Protein AF-A0A2E6ZHL5-F1 (afdb_monomer)

Structure (mmCIF, N/CA/C/O backbone):
data_AF-A0A2E6ZHL5-F1
#
_entry.id   AF-A0A2E6ZHL5-F1
#
loop_
_atom_site.group_PDB
_atom_site.id
_atom_site.type_symbol
_atom_site.label_atom_id
_atom_site.label_alt_id
_atom_site.label_comp_id
_atom_site.label_asym_id
_atom_site.label_entity_id
_atom_site.label_seq_id
_atom_site.pdbx_PDB_ins_code
_atom_site.Cartn_x
_atom_site.Cartn_y
_atom_site.Cartn_z
_atom_site.occupancy
_atom_site.B_iso_or_equiv
_atom_site.auth_seq_id
_atom_site.auth_comp_id
_atom_site.auth_asym_id
_atom_site.auth_atom_id
_atom_site.pdbx_PDB_model_num
ATOM 1 N N . MET A 1 1 ? 21.957 -12.911 -5.841 1.00 35.25 1 MET A N 1
ATOM 2 C CA . MET A 1 1 ? 20.916 -13.090 -4.804 1.00 35.25 1 MET A CA 1
ATOM 3 C C . MET A 1 1 ? 20.008 -11.886 -4.969 1.00 35.25 1 MET A C 1
ATOM 5 O O . MET A 1 1 ? 20.233 -10.897 -4.299 1.00 35.25 1 MET A O 1
ATOM 9 N N . ASP A 1 2 ? 19.054 -11.916 -5.903 1.00 34.81 2 ASP A N 1
ATOM 10 C CA . ASP A 1 2 ? 18.355 -10.686 -6.338 1.00 34.81 2 ASP A CA 1
ATOM 11 C C . ASP A 1 2 ? 16.837 -10.861 -6.395 1.00 34.81 2 ASP A C 1
ATOM 13 O O . ASP A 1 2 ? 16.132 -10.271 -7.207 1.00 34.81 2 ASP A O 1
ATOM 17 N N . SER A 1 3 ? 16.307 -11.652 -5.463 1.00 39.19 3 SER A N 1
ATOM 18 C CA . SER A 1 3 ? 14.874 -11.680 -5.155 1.00 39.19 3 SER A CA 1
ATOM 19 C C . SER A 1 3 ? 14.522 -10.598 -4.134 1.00 39.19 3 SER A C 1
ATOM 21 O O . SER A 1 3 ? 13.722 -10.851 -3.234 1.00 39.19 3 SER A O 1
ATOM 23 N N . ALA A 1 4 ? 15.139 -9.412 -4.235 1.00 39.41 4 ALA A N 1
ATOM 24 C CA . ALA A 1 4 ? 14.822 -8.239 -3.427 1.00 39.41 4 ALA A CA 1
ATOM 25 C C . ALA A 1 4 ? 13.369 -7.824 -3.701 1.00 39.41 4 ALA A C 1
ATOM 27 O O . ALA A 1 4 ? 13.079 -6.994 -4.549 1.00 39.41 4 ALA A O 1
ATOM 28 N N . LYS A 1 5 ? 12.458 -8.522 -3.020 1.00 49.59 5 LYS A N 1
ATOM 29 C CA . LYS A 1 5 ? 11.064 -8.202 -2.744 1.00 49.59 5 LYS A CA 1
ATOM 30 C C . LYS A 1 5 ? 10.383 -7.409 -3.863 1.00 49.59 5 LYS A C 1
ATOM 32 O O . LYS A 1 5 ? 9.902 -6.307 -3.620 1.00 49.59 5 LYS A O 1
ATOM 37 N N . LYS A 1 6 ? 10.288 -7.991 -5.071 1.00 60.09 6 LYS A N 1
ATOM 38 C CA . LYS A 1 6 ? 9.272 -7.563 -6.044 1.00 60.09 6 LYS A CA 1
ATOM 39 C C . LYS A 1 6 ? 7.959 -7.509 -5.275 1.00 60.09 6 LYS A C 1
ATOM 41 O O . LYS A 1 6 ? 7.519 -8.532 -4.744 1.00 60.09 6 LYS A O 1
ATOM 46 N N . ILE A 1 7 ? 7.400 -6.313 -5.129 1.00 66.06 7 ILE A N 1
ATOM 47 C CA . ILE A 1 7 ? 6.079 -6.151 -4.542 1.00 66.06 7 ILE A CA 1
ATOM 48 C C . ILE A 1 7 ? 5.150 -7.074 -5.326 1.00 66.06 7 ILE A C 1
ATOM 50 O O . ILE A 1 7 ? 5.063 -6.987 -6.549 1.00 66.06 7 ILE A O 1
ATOM 54 N N . ASN A 1 8 ? 4.504 -8.003 -4.622 1.00 83.69 8 ASN A N 1
ATOM 55 C CA . ASN A 1 8 ? 3.422 -8.762 -5.215 1.00 83.69 8 ASN A CA 1
ATOM 56 C C . ASN A 1 8 ? 2.216 -7.814 -5.246 1.00 83.69 8 ASN A C 1
ATOM 58 O O . ASN A 1 8 ? 1.608 -7.528 -4.208 1.00 83.69 8 ASN A O 1
ATOM 62 N N . LEU A 1 9 ? 1.972 -7.237 -6.422 1.00 83.31 9 LEU A N 1
ATOM 63 C CA . LEU A 1 9 ? 0.933 -6.235 -6.625 1.00 83.31 9 LEU A CA 1
ATOM 64 C C . LEU A 1 9 ? -0.452 -6.829 -6.347 1.00 83.31 9 LEU A C 1
ATOM 66 O O . LEU A 1 9 ? -1.230 -6.215 -5.631 1.00 83.31 9 LEU A O 1
ATOM 70 N N . GLU A 1 10 ? -0.705 -8.056 -6.803 1.00 86.00 10 GLU A N 1
ATOM 71 C CA . GLU A 1 10 ? -1.964 -8.788 -6.593 1.00 86.00 10 GLU A CA 1
ATOM 72 C C . GLU A 1 10 ? -2.268 -8.950 -5.099 1.00 86.00 10 GLU A C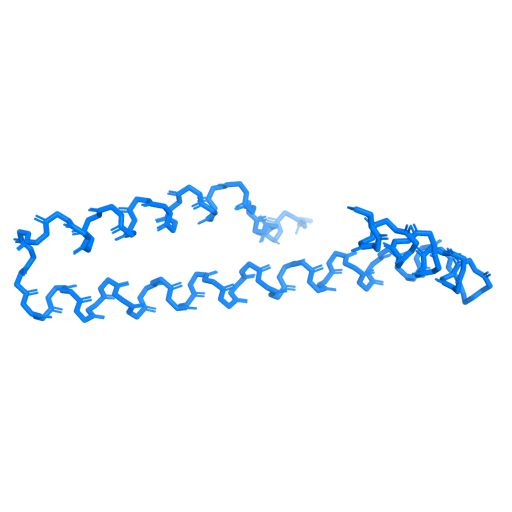 1
ATOM 74 O O . GLU A 1 10 ? -3.361 -8.640 -4.629 1.00 86.00 10 GLU A O 1
ATOM 79 N N . LYS A 1 11 ? -1.263 -9.355 -4.314 1.00 87.62 11 LYS A N 1
ATOM 80 C CA . LYS A 1 11 ? -1.373 -9.451 -2.858 1.00 87.62 11 LYS A CA 1
ATOM 81 C C . LYS A 1 11 ? -1.642 -8.088 -2.227 1.00 87.62 11 LYS A C 1
ATOM 83 O O . LYS A 1 11 ? -2.436 -7.999 -1.301 1.00 87.62 11 LYS A O 1
ATOM 88 N N . SER A 1 12 ? -0.972 -7.042 -2.703 1.00 88.12 12 SER A N 1
ATOM 89 C CA . SER A 1 12 ? -1.150 -5.689 -2.167 1.00 88.12 12 SER A CA 1
ATOM 90 C C . SER A 1 12 ? -2.561 -5.166 -2.453 1.00 88.12 12 SER A C 1
ATOM 92 O O . SER A 1 12 ? -3.200 -4.614 -1.567 1.00 88.12 12 SER A O 1
ATOM 94 N N . ILE A 1 13 ? -3.090 -5.414 -3.649 1.00 87.44 13 ILE A N 1
ATOM 95 C CA . ILE A 1 13 ? -4.475 -5.085 -4.001 1.00 87.44 13 ILE A CA 1
ATOM 96 C C . ILE A 1 13 ? -5.447 -5.853 -3.094 1.00 87.44 13 ILE A C 1
ATOM 98 O O . ILE A 1 13 ? -6.298 -5.232 -2.465 1.00 87.44 13 ILE A O 1
ATOM 102 N N . SER A 1 14 ? -5.252 -7.163 -2.911 1.00 92.06 14 SER A N 1
ATOM 103 C CA . SER A 1 14 ? -6.096 -7.969 -2.014 1.00 92.06 14 SER A CA 1
ATOM 104 C C . SER A 1 14 ? -6.048 -7.503 -0.553 1.00 92.06 14 SER A C 1
ATOM 106 O O . SER A 1 14 ? -7.061 -7.505 0.147 1.00 92.06 14 SER A O 1
ATOM 108 N N . ASP A 1 15 ? -4.875 -7.100 -0.063 1.00 90.69 15 ASP A N 1
ATOM 109 C CA . ASP A 1 15 ? -4.726 -6.570 1.293 1.00 90.69 15 ASP A CA 1
ATOM 110 C C . ASP A 1 15 ? -5.434 -5.205 1.439 1.00 90.69 15 ASP A C 1
ATOM 112 O O . ASP A 1 15 ? -6.004 -4.925 2.495 1.00 90.69 15 ASP A O 1
ATOM 116 N N . LEU A 1 16 ? -5.456 -4.380 0.383 1.00 91.12 16 LEU A N 1
ATOM 117 C CA . LEU A 1 16 ? -6.188 -3.112 0.359 1.00 91.12 16 LEU A CA 1
ATOM 118 C C . LEU A 1 16 ? -7.708 -3.332 0.361 1.00 91.12 16 LEU A C 1
ATOM 120 O O . LEU A 1 16 ? -8.404 -2.686 1.137 1.00 91.12 16 LEU A O 1
ATOM 124 N N . GLU A 1 17 ? -8.216 -4.272 -0.439 1.00 92.25 17 GLU A N 1
ATOM 125 C CA . GLU A 1 17 ? -9.642 -4.638 -0.469 1.00 92.25 17 GLU A CA 1
ATOM 126 C C . GLU A 1 17 ? -10.136 -5.109 0.903 1.00 92.25 17 GLU A C 1
ATOM 128 O O . GLU A 1 17 ? -11.178 -4.668 1.382 1.00 92.25 17 GLU A O 1
ATOM 133 N N . LYS A 1 18 ? -9.362 -5.963 1.584 1.00 92.38 18 LYS A N 1
ATOM 134 C CA . LYS A 1 18 ? -9.689 -6.413 2.947 1.00 92.38 18 LYS A CA 1
ATOM 135 C C . LYS A 1 18 ? -9.770 -5.251 3.923 1.00 92.38 18 LYS A C 1
ATOM 137 O O . LYS A 1 18 ? -10.675 -5.200 4.746 1.00 92.38 18 LYS A O 1
ATOM 142 N N . LEU A 1 19 ? -8.828 -4.323 3.826 1.00 92.25 19 LEU A N 1
ATOM 143 C CA . LEU A 1 19 ? -8.772 -3.157 4.691 1.00 92.25 19 LEU A CA 1
ATOM 144 C C . LEU A 1 19 ? -9.966 -2.22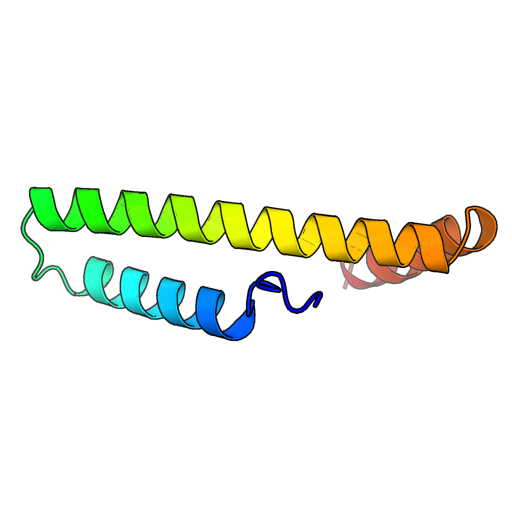6 4.460 1.00 92.25 19 LEU A C 1
ATOM 146 O O . LEU A 1 19 ? -10.532 -1.732 5.431 1.00 92.25 19 LEU A O 1
ATOM 150 N N . VAL A 1 20 ? -10.375 -2.027 3.204 1.00 91.38 20 VAL A N 1
ATOM 151 C CA . VAL A 1 20 ? -11.595 -1.279 2.862 1.00 91.38 20 VAL A CA 1
ATOM 152 C C . VAL A 1 20 ? -12.826 -1.975 3.439 1.00 91.38 20 VAL A C 1
ATOM 154 O O . VAL A 1 20 ? -13.583 -1.333 4.159 1.00 91.38 20 VAL A O 1
ATOM 157 N N . ASN A 1 21 ? -12.965 -3.289 3.246 1.00 91.75 21 ASN A N 1
ATOM 158 C CA . ASN A 1 21 ? -14.081 -4.058 3.806 1.00 91.75 21 ASN A CA 1
ATOM 159 C C . ASN A 1 21 ? -14.157 -3.957 5.341 1.00 91.75 21 ASN A C 1
ATOM 161 O O . ASN A 1 21 ? -15.240 -3.838 5.907 1.00 91.75 21 ASN A O 1
ATOM 165 N N . GLU A 1 22 ? -13.014 -3.989 6.033 1.00 89.25 22 GLU A N 1
ATOM 166 C CA . GLU A 1 22 ? -12.957 -3.806 7.490 1.00 89.25 22 GLU A CA 1
ATOM 167 C C . GLU A 1 22 ? -13.357 -2.384 7.919 1.00 89.25 22 GLU A C 1
ATOM 169 O O . GLU A 1 22 ? -14.002 -2.215 8.952 1.00 89.25 22 GLU A O 1
ATOM 174 N N . LEU A 1 23 ? -12.986 -1.356 7.147 1.00 88.94 23 LEU A N 1
ATOM 175 C CA . LEU A 1 23 ? -13.394 0.029 7.406 1.00 88.94 23 LEU A CA 1
ATOM 176 C C . LEU A 1 23 ? -14.895 0.237 7.170 1.00 88.94 23 LEU A C 1
ATOM 178 O O . LEU A 1 23 ? -15.535 0.959 7.933 1.00 88.94 23 LEU A O 1
ATOM 182 N N . GLU A 1 24 ? -15.452 -0.409 6.149 1.00 89.81 24 GLU A N 1
ATOM 183 C CA . GLU A 1 24 ? -16.873 -0.336 5.798 1.00 89.81 24 GLU A CA 1
ATOM 184 C C . GLU A 1 24 ? -17.773 -1.128 6.754 1.00 89.81 24 GLU A C 1
ATOM 186 O O . GLU A 1 24 ? -18.951 -0.798 6.883 1.00 89.81 24 GLU A O 1
ATOM 191 N N . SER A 1 25 ? -17.236 -2.124 7.472 1.00 89.06 25 SER A N 1
ATOM 192 C CA . SER A 1 25 ? -18.018 -2.914 8.437 1.00 89.06 25 SER A CA 1
ATOM 193 C C . SER A 1 25 ? -18.530 -2.078 9.615 1.00 89.06 25 SER A C 1
ATOM 195 O O . SER A 1 25 ? -19.540 -2.421 10.223 1.00 89.06 25 SER A O 1
ATOM 197 N N . GLY A 1 26 ? -17.851 -0.974 9.946 1.00 83.62 26 GLY A N 1
ATOM 198 C CA . GLY A 1 26 ? -18.244 -0.077 11.036 1.00 83.62 26 GLY A CA 1
ATOM 199 C C . GLY A 1 26 ? -17.989 -0.618 12.451 1.00 83.62 26 GLY A C 1
ATOM 200 O O . GLY A 1 26 ? -18.247 0.089 13.422 1.00 83.62 26 GLY A O 1
ATOM 201 N N . ASP A 1 27 ? -17.425 -1.822 12.592 1.00 88.38 27 ASP A N 1
ATOM 202 C CA . ASP A 1 27 ? -17.151 -2.463 13.893 1.00 88.38 27 ASP A CA 1
ATOM 203 C C . ASP A 1 27 ? -15.828 -2.003 14.536 1.00 88.38 27 ASP A C 1
ATOM 205 O O . ASP A 1 27 ? -15.437 -2.444 15.625 1.00 88.38 27 ASP A O 1
ATOM 209 N N . LEU A 1 28 ? -15.086 -1.131 13.852 1.00 88.50 28 LEU A N 1
ATOM 210 C CA . LEU A 1 28 ? -13.791 -0.640 14.301 1.00 88.50 28 LEU A CA 1
ATOM 211 C C . LEU A 1 28 ? -13.950 0.549 15.250 1.00 88.50 28 LEU A C 1
ATOM 213 O O . LEU A 1 28 ? -14.650 1.520 14.971 1.00 88.50 28 LEU A O 1
ATOM 217 N N . SER A 1 29 ? -13.198 0.529 16.353 1.00 93.88 29 SER A N 1
ATOM 218 C CA . SER A 1 29 ? -13.008 1.739 17.150 1.00 93.88 29 SER A CA 1
ATOM 219 C C . SER A 1 29 ? -12.281 2.808 16.330 1.00 93.88 29 SER A C 1
ATOM 221 O O . SER A 1 29 ? -11.470 2.487 15.459 1.00 93.88 29 SER A O 1
ATOM 223 N N . LEU A 1 30 ? -12.506 4.083 16.658 1.00 90.44 30 LEU A N 1
ATOM 224 C CA . LEU A 1 30 ? -11.894 5.219 15.959 1.00 90.44 30 LEU A CA 1
ATOM 225 C C . LEU A 1 30 ? -10.369 5.081 15.814 1.00 90.44 30 LEU A C 1
ATOM 227 O O . LEU A 1 30 ? -9.824 5.273 14.732 1.00 90.44 30 LEU A O 1
ATOM 231 N N . GLU A 1 31 ? -9.673 4.690 16.884 1.00 92.94 31 GLU A N 1
ATOM 232 C CA . GLU A 1 31 ? -8.217 4.507 16.850 1.00 92.94 31 GLU A CA 1
ATOM 233 C C . GLU A 1 31 ? -7.793 3.393 15.876 1.00 92.94 31 GLU A C 1
ATOM 235 O O . GLU A 1 31 ? -6.802 3.532 15.155 1.00 92.94 31 GLU A O 1
ATOM 240 N N . LYS A 1 32 ? -8.550 2.289 15.820 1.00 90.75 32 LYS A N 1
ATOM 241 C CA . LYS A 1 32 ? -8.283 1.196 14.876 1.00 90.75 32 LYS A CA 1
ATOM 242 C C . LYS A 1 32 ? -8.578 1.618 13.440 1.00 90.75 32 LYS A C 1
ATOM 244 O O . LYS A 1 32 ? -7.778 1.308 12.563 1.00 90.75 32 LYS A O 1
ATOM 249 N N . ALA A 1 33 ? -9.668 2.350 13.214 1.00 91.12 33 ALA A N 1
ATOM 250 C CA . ALA A 1 33 ? -10.021 2.879 11.900 1.00 91.12 33 ALA A CA 1
ATOM 251 C C . ALA A 1 33 ? -8.926 3.814 11.358 1.00 91.12 33 ALA A C 1
ATOM 253 O O . ALA A 1 33 ? -8.515 3.674 10.210 1.00 91.12 33 ALA A O 1
ATOM 254 N N . ILE A 1 34 ? -8.370 4.691 12.202 1.00 93.25 34 ILE A N 1
ATOM 255 C CA . ILE A 1 34 ? -7.251 5.572 11.826 1.00 93.25 34 ILE A CA 1
ATOM 256 C C . ILE A 1 34 ? -6.006 4.757 11.449 1.00 93.25 34 ILE A C 1
ATOM 258 O O . ILE A 1 34 ? -5.410 4.999 10.400 1.00 93.25 34 ILE A O 1
ATOM 262 N N . LYS A 1 35 ? -5.631 3.752 12.254 1.00 93.31 35 LYS A N 1
ATOM 263 C CA . LYS A 1 35 ? -4.477 2.884 11.946 1.00 93.31 35 LYS A CA 1
ATOM 264 C C . LYS A 1 35 ? -4.655 2.144 10.622 1.00 93.31 35 LYS A C 1
ATOM 266 O O . LYS A 1 35 ? -3.739 2.129 9.803 1.00 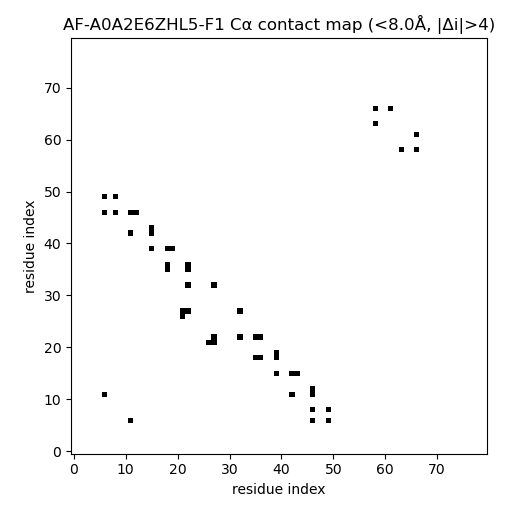93.31 35 LYS A O 1
ATOM 271 N N . LYS A 1 36 ? -5.840 1.579 10.389 1.00 91.38 36 LYS A N 1
ATOM 272 C CA . LYS A 1 36 ? -6.182 0.904 9.132 1.00 91.38 36 LYS A CA 1
ATOM 273 C C . LYS A 1 36 ? -6.121 1.876 7.959 1.00 91.38 36 LYS A C 1
ATOM 275 O O . LYS A 1 36 ? -5.467 1.591 6.966 1.00 91.38 36 LYS A O 1
ATOM 280 N N . PHE A 1 37 ? -6.688 3.069 8.087 1.00 91.31 37 PHE A N 1
ATOM 281 C CA . PHE A 1 37 ? -6.592 4.082 7.040 1.00 91.31 37 PHE A CA 1
ATOM 282 C C . PHE A 1 37 ? -5.133 4.424 6.681 1.00 91.31 37 PHE A C 1
ATOM 284 O O . PHE A 1 37 ? -4.766 4.423 5.504 1.00 91.31 37 PHE A O 1
ATOM 291 N N . GLU A 1 38 ? -4.263 4.635 7.674 1.00 94.44 38 GLU A N 1
ATOM 292 C CA . GLU A 1 38 ? -2.834 4.865 7.426 1.00 94.44 38 GLU A CA 1
ATOM 293 C C . GLU A 1 38 ? -2.150 3.695 6.706 1.00 94.44 38 GLU A C 1
ATOM 295 O O . GLU A 1 38 ? -1.307 3.911 5.828 1.00 94.44 38 GLU A O 1
ATOM 300 N N . GLU A 1 39 ? -2.474 2.459 7.089 1.00 92.25 39 GLU A N 1
ATOM 301 C CA . GLU A 1 39 ? -1.978 1.252 6.427 1.00 92.25 39 GLU A CA 1
ATOM 302 C C . GLU A 1 39 ? -2.414 1.215 4.959 1.00 92.25 39 GLU A C 1
ATOM 304 O O . GLU A 1 39 ? -1.563 1.012 4.089 1.00 92.25 39 GLU A O 1
ATOM 309 N N . GLY A 1 40 ? -3.685 1.508 4.673 1.00 92.38 40 GLY A N 1
ATOM 310 C CA . GLY A 1 40 ? -4.228 1.580 3.316 1.00 92.38 40 GLY A CA 1
ATOM 311 C C . GLY A 1 40 ? -3.512 2.618 2.451 1.00 92.38 40 GLY A C 1
ATOM 312 O O . GLY A 1 40 ? -3.085 2.310 1.336 1.00 92.38 40 GLY A O 1
ATOM 313 N N . ILE A 1 41 ? -3.262 3.819 2.985 1.00 93.75 41 ILE A N 1
ATOM 314 C CA . ILE A 1 41 ? -2.499 4.868 2.285 1.00 93.75 41 ILE A CA 1
ATOM 315 C C . ILE A 1 41 ? -1.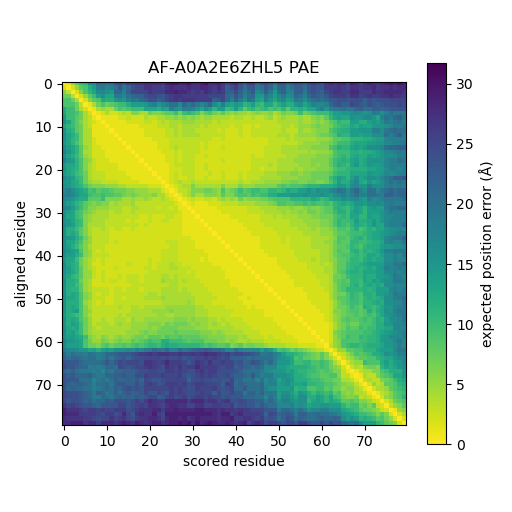065 4.415 1.989 1.00 93.75 41 ILE A C 1
ATOM 317 O O . ILE A 1 41 ? -0.563 4.609 0.877 1.00 93.75 41 ILE A O 1
ATOM 321 N N . LYS A 1 42 ? -0.386 3.796 2.963 1.00 92.56 42 LYS A N 1
ATOM 322 C CA . LYS A 1 42 ? 0.977 3.270 2.771 1.00 92.56 42 LYS A CA 1
ATOM 323 C C . LYS A 1 42 ? 1.003 2.180 1.700 1.00 92.56 42 LYS A C 1
ATOM 325 O O . LYS A 1 42 ? 1.948 2.133 0.914 1.00 92.56 42 LYS A O 1
ATOM 330 N N . LEU A 1 43 ? -0.005 1.312 1.669 1.00 91.06 43 LEU A N 1
ATOM 331 C CA . LEU A 1 43 ? -0.112 0.235 0.690 1.00 91.06 43 LEU A CA 1
ATOM 332 C C . LEU A 1 43 ? -0.379 0.772 -0.721 1.00 91.06 43 LEU A C 1
ATOM 334 O O . LEU A 1 43 ? 0.309 0.381 -1.662 1.00 91.06 43 LEU A O 1
ATOM 338 N N . SER A 1 44 ? -1.312 1.717 -0.849 1.00 90.44 44 SER A N 1
ATOM 339 C CA . SER A 1 44 ? -1.651 2.369 -2.117 1.00 90.44 44 SER A CA 1
ATOM 340 C C . SER A 1 44 ? -0.430 3.051 -2.741 1.00 90.44 44 SER A C 1
ATOM 342 O O . SER A 1 44 ? -0.080 2.775 -3.889 1.00 90.44 44 SER A O 1
ATOM 344 N N . ARG A 1 45 ? 0.319 3.832 -1.949 1.00 91.81 45 ARG A N 1
ATOM 345 C CA . ARG A 1 45 ? 1.566 4.471 -2.407 1.00 91.81 45 ARG A CA 1
ATOM 346 C C . ARG A 1 45 ? 2.593 3.457 -2.901 1.00 91.81 45 ARG A C 1
ATOM 348 O O . ARG A 1 45 ? 3.211 3.669 -3.936 1.00 91.81 45 ARG A O 1
ATOM 355 N N . LYS A 1 46 ? 2.758 2.337 -2.190 1.00 88.12 46 LYS A N 1
ATOM 356 C CA . LYS A 1 46 ? 3.668 1.260 -2.609 1.00 88.12 46 LYS A CA 1
ATOM 357 C C . LYS A 1 46 ? 3.257 0.642 -3.945 1.00 88.12 46 LYS A C 1
ATOM 359 O O . LYS A 1 46 ? 4.128 0.378 -4.767 1.00 88.12 46 LYS A O 1
ATOM 364 N N . CYS A 1 47 ? 1.959 0.433 -4.167 1.00 87.38 47 CYS A N 1
ATOM 365 C CA . CYS A 1 47 ? 1.446 -0.078 -5.439 1.00 87.38 47 CYS A CA 1
ATOM 366 C C . CYS A 1 47 ? 1.735 0.899 -6.583 1.00 87.38 47 CYS A C 1
ATOM 368 O O . CYS A 1 47 ? 2.255 0.490 -7.615 1.00 87.38 47 CYS A O 1
ATOM 370 N N . GLN A 1 48 ? 1.483 2.193 -6.368 1.00 89.50 48 GLN A N 1
ATOM 371 C CA . GLN A 1 48 ? 1.784 3.242 -7.346 1.00 89.50 48 GLN A CA 1
ATOM 372 C C . GLN A 1 48 ? 3.278 3.300 -7.689 1.00 89.50 48 GLN A C 1
ATOM 374 O O . GLN A 1 48 ? 3.634 3.392 -8.859 1.00 89.50 48 GLN A O 1
ATOM 379 N N . THR A 1 49 ? 4.163 3.203 -6.691 1.00 89.81 49 THR A N 1
ATOM 380 C CA . THR A 1 49 ? 5.613 3.150 -6.929 1.00 89.81 49 THR A CA 1
ATOM 381 C C . THR A 1 49 ? 6.001 1.925 -7.753 1.00 89.81 49 THR A C 1
ATOM 383 O O . THR A 1 49 ? 6.724 2.068 -8.733 1.00 89.81 49 THR A O 1
ATOM 386 N N . ALA A 1 50 ? 5.482 0.743 -7.413 1.00 86.44 50 ALA A N 1
ATOM 387 C CA . ALA A 1 50 ? 5.779 -0.483 -8.150 1.00 86.44 50 ALA A CA 1
ATOM 388 C C . ALA A 1 50 ? 5.297 -0.425 -9.612 1.00 86.44 50 ALA A C 1
ATOM 390 O O . ALA A 1 50 ? 6.002 -0.886 -10.508 1.00 86.44 50 ALA A O 1
ATOM 391 N N . LEU A 1 51 ? 4.119 0.160 -9.857 1.00 88.06 51 LEU A N 1
ATOM 392 C CA . LEU A 1 51 ? 3.600 0.381 -11.209 1.00 88.06 51 LEU A CA 1
ATOM 393 C C . LEU A 1 51 ? 4.494 1.336 -12.001 1.00 88.06 51 LEU A C 1
ATOM 395 O O . LEU A 1 51 ? 4.871 1.016 -13.123 1.00 88.06 51 LEU A O 1
ATOM 399 N N . LYS A 1 52 ? 4.907 2.450 -11.391 1.00 87.44 52 LYS A N 1
ATOM 400 C CA . LYS A 1 52 ? 5.809 3.417 -12.024 1.00 87.44 52 LYS A CA 1
ATOM 401 C C . LYS A 1 52 ? 7.170 2.806 -12.367 1.00 87.44 52 LYS A C 1
ATOM 403 O O . LYS A 1 52 ? 7.705 3.052 -13.440 1.00 87.44 52 LYS A O 1
ATOM 408 N N . GLU A 1 53 ? 7.732 1.990 -11.479 1.00 86.19 53 GLU A N 1
ATOM 409 C 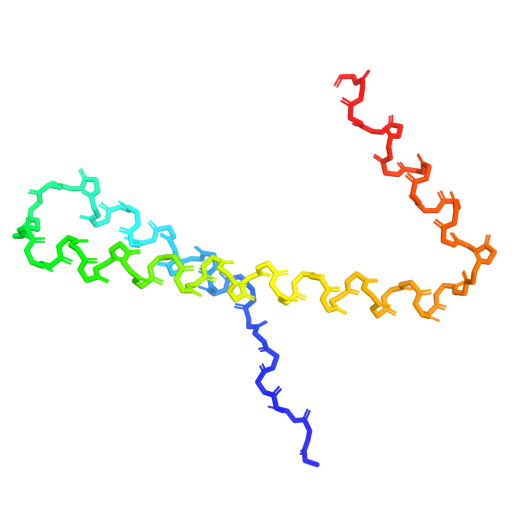CA . GLU A 1 53 ? 8.982 1.268 -11.751 1.00 86.19 53 GLU A CA 1
ATOM 410 C C . GLU A 1 53 ? 8.828 0.273 -12.911 1.00 86.19 53 GLU A C 1
ATOM 412 O O . GLU A 1 53 ? 9.742 0.114 -13.723 1.00 86.19 53 GLU A O 1
ATOM 417 N N . ALA A 1 54 ? 7.678 -0.402 -13.002 1.00 84.31 54 ALA A N 1
ATOM 418 C CA . ALA A 1 54 ? 7.381 -1.306 -14.106 1.00 84.31 54 ALA A CA 1
ATOM 419 C C . ALA A 1 54 ? 7.234 -0.552 -15.437 1.00 84.31 54 ALA A C 1
ATOM 421 O O . ALA A 1 54 ? 7.809 -0.986 -16.434 1.00 84.31 54 ALA A O 1
ATOM 422 N N . GLU A 1 55 ? 6.531 0.582 -15.435 1.00 84.25 55 GLU A N 1
ATOM 423 C CA . GLU A 1 55 ? 6.363 1.476 -16.586 1.00 84.25 55 GLU A CA 1
ATOM 424 C C . GLU A 1 55 ? 7.715 1.990 -17.092 1.00 84.25 55 GLU A C 1
ATOM 426 O O . GLU A 1 55 ? 8.067 1.753 -18.244 1.00 84.25 55 GLU A O 1
ATOM 431 N N . GLN A 1 56 ? 8.545 2.551 -16.208 1.00 84.81 56 GLN A N 1
ATOM 432 C CA . GLN A 1 56 ? 9.893 3.014 -16.563 1.00 84.81 56 GLN A CA 1
ATOM 433 C C . GLN A 1 56 ? 10.761 1.894 -17.142 1.00 84.81 56 GLN A C 1
ATOM 435 O O . GLN A 1 56 ? 11.543 2.098 -18.070 1.00 84.81 56 GLN A O 1
ATOM 440 N N . LYS A 1 57 ? 10.637 0.677 -16.603 1.00 83.25 57 LYS A N 1
ATOM 441 C CA . LYS A 1 57 ? 11.369 -0.472 -17.133 1.00 83.25 57 LYS A CA 1
ATOM 442 C C . LYS A 1 57 ? 10.895 -0.852 -18.535 1.00 83.25 57 LYS A C 1
ATOM 444 O O . LYS A 1 57 ? 11.722 -1.257 -19.347 1.00 83.25 57 LYS A O 1
ATOM 449 N N . ILE A 1 58 ? 9.597 -0.743 -18.811 1.00 83.56 58 ILE A N 1
ATOM 450 C CA . ILE A 1 58 ? 9.035 -0.956 -20.147 1.00 83.56 58 ILE A CA 1
ATOM 451 C C . ILE A 1 58 ? 9.556 0.114 -21.112 1.00 83.56 58 ILE A C 1
ATOM 453 O O . ILE A 1 58 ? 10.047 -0.250 -22.176 1.00 83.56 58 ILE A O 1
ATOM 457 N N . GLU A 1 59 ? 9.547 1.392 -20.726 1.00 82.62 59 GLU A N 1
ATOM 458 C CA . GLU A 1 59 ? 10.079 2.494 -21.545 1.00 82.62 59 GLU A CA 1
ATOM 459 C C . GLU A 1 59 ? 11.544 2.258 -21.943 1.00 82.62 59 GLU A C 1
ATOM 461 O O . GLU A 1 59 ? 11.886 2.309 -23.124 1.00 82.62 59 GLU A O 1
ATOM 466 N N . ILE A 1 60 ? 12.400 1.896 -20.979 1.00 85.50 60 ILE A N 1
ATOM 467 C CA . ILE A 1 60 ? 13.821 1.603 -21.234 1.00 85.50 60 ILE A CA 1
ATOM 468 C C . ILE A 1 60 ? 13.992 0.421 -22.202 1.00 85.50 60 ILE A C 1
ATOM 470 O O . ILE A 1 60 ? 14.903 0.428 -23.028 1.00 85.50 60 ILE A O 1
ATOM 474 N N . LEU A 1 61 ? 13.146 -0.610 -22.098 1.00 83.19 61 LEU A N 1
ATOM 475 C CA . LEU A 1 61 ? 13.213 -1.792 -22.966 1.00 83.19 61 LEU A CA 1
ATOM 476 C C . LEU A 1 61 ? 12.717 -1.518 -24.390 1.00 83.19 61 LEU A C 1
ATOM 478 O O . LEU A 1 61 ? 13.184 -2.162 -25.327 1.00 83.19 61 LEU A O 1
ATOM 482 N N . LEU A 1 62 ? 11.765 -0.600 -24.543 1.00 84.38 62 LEU A N 1
ATOM 483 C CA . LEU A 1 62 ? 11.176 -0.226 -25.826 1.00 84.38 62 LEU A CA 1
ATOM 484 C C . LEU A 1 62 ? 12.054 0.766 -26.612 1.00 84.38 62 LEU A C 1
ATOM 486 O O . LEU A 1 62 ? 12.003 0.767 -27.844 1.00 84.38 62 LEU A O 1
ATOM 490 N N . GLY A 1 63 ? 12.883 1.558 -25.923 1.00 74.62 63 GLY A N 1
ATOM 491 C CA . GLY A 1 63 ? 13.692 2.622 -26.524 1.00 74.62 63 GLY A CA 1
ATOM 492 C C . GLY A 1 63 ? 12.849 3.822 -26.983 1.00 74.62 63 GLY A C 1
ATOM 493 O O . GLY A 1 63 ? 11.643 3.699 -27.210 1.00 74.62 63 GLY A O 1
ATOM 494 N N . ASP A 1 64 ? 13.488 4.989 -27.127 1.00 63.19 64 ASP A N 1
ATOM 495 C CA . ASP A 1 64 ? 12.812 6.282 -27.349 1.00 63.19 64 ASP A CA 1
ATOM 496 C C . ASP A 1 64 ? 11.855 6.285 -28.564 1.00 63.19 64 ASP A C 1
ATOM 498 O O . ASP A 1 64 ? 10.755 6.824 -28.472 1.00 63.19 64 ASP A O 1
ATOM 502 N N . ASP A 1 65 ? 12.201 5.596 -29.660 1.00 61.28 65 ASP A N 1
ATOM 503 C CA . ASP A 1 65 ? 11.381 5.528 -30.889 1.00 61.28 65 ASP A CA 1
ATOM 504 C C . ASP A 1 65 ? 10.086 4.699 -30.748 1.00 61.28 65 ASP A C 1
ATOM 506 O O . ASP A 1 65 ? 9.137 4.866 -31.521 1.00 61.28 65 ASP A O 1
ATOM 510 N N . THR A 1 66 ? 10.020 3.777 -29.782 1.00 59.31 66 THR A N 1
ATOM 511 C CA . THR A 1 66 ? 8.852 2.894 -29.599 1.00 59.31 66 THR A CA 1
ATOM 512 C C . THR A 1 66 ? 7.922 3.399 -28.489 1.00 59.31 66 THR A C 1
ATOM 514 O O . THR A 1 66 ? 6.732 3.073 -28.488 1.00 59.31 66 THR A O 1
ATOM 517 N N . SER A 1 67 ? 8.426 4.240 -27.577 1.00 59.66 67 SER A N 1
ATOM 518 C CA . SER A 1 67 ? 7.663 4.820 -26.460 1.00 59.66 67 SER A CA 1
ATOM 519 C C . SER A 1 67 ? 6.519 5.742 -26.924 1.00 59.66 67 SER A C 1
ATOM 521 O O . SER A 1 67 ? 5.389 5.637 -26.433 1.00 59.66 67 SER A O 1
ATOM 523 N N . GLU A 1 68 ? 6.746 6.564 -27.958 1.00 59.97 68 GLU A N 1
ATOM 524 C CA . GLU A 1 68 ? 5.701 7.426 -28.548 1.00 59.97 68 GLU A CA 1
ATOM 525 C C . GLU A 1 68 ? 4.564 6.626 -29.210 1.00 59.97 68 GLU A C 1
ATOM 527 O O . GLU A 1 68 ? 3.401 7.045 -29.216 1.00 59.97 68 GLU A O 1
ATOM 532 N N . LYS A 1 69 ? 4.862 5.430 -29.734 1.00 60.38 69 LYS A N 1
ATOM 533 C CA . LYS A 1 69 ? 3.830 4.548 -30.294 1.00 60.38 69 LYS A CA 1
ATOM 534 C C . LYS A 1 69 ? 2.999 3.888 -29.200 1.00 60.38 69 LYS A C 1
ATOM 536 O O . LYS A 1 69 ? 1.784 3.830 -29.317 1.00 60.38 69 LYS A O 1
ATOM 541 N N . VAL A 1 70 ? 3.613 3.414 -28.118 1.00 62.25 70 VAL A N 1
ATOM 542 C CA . VAL A 1 70 ? 2.864 2.758 -27.030 1.00 62.25 70 VAL A CA 1
ATOM 543 C C . VAL A 1 70 ? 1.959 3.742 -26.287 1.00 62.25 70 VAL A C 1
ATOM 545 O O . VAL A 1 70 ? 0.811 3.412 -25.997 1.00 62.25 70 VAL A O 1
ATOM 548 N N . THR A 1 71 ? 2.425 4.966 -26.038 1.00 61.88 71 THR A N 1
ATOM 549 C CA . THR A 1 71 ? 1.600 6.009 -25.403 1.00 61.88 71 THR A CA 1
ATOM 550 C C . THR A 1 71 ? 0.412 6.435 -26.270 1.00 61.88 71 THR A C 1
ATOM 552 O O . THR A 1 71 ? -0.668 6.664 -25.729 1.00 61.88 71 THR A O 1
ATOM 555 N N . SER A 1 72 ? 0.556 6.464 -27.601 1.00 60.16 72 SER A N 1
ATOM 556 C CA . SER A 1 72 ? -0.579 6.679 -28.515 1.00 60.16 72 SER A CA 1
ATOM 557 C C . SER A 1 72 ? -1.551 5.490 -28.543 1.00 60.16 72 SER A C 1
ATOM 559 O O . SER A 1 72 ? -2.754 5.705 -28.447 1.00 60.16 72 SER A O 1
ATOM 561 N N . PHE A 1 73 ? -1.061 4.243 -28.522 1.00 59.59 73 PHE A N 1
ATOM 562 C CA . PHE A 1 73 ? -1.921 3.048 -28.434 1.00 59.59 73 PHE A CA 1
ATOM 563 C C . PHE A 1 73 ? -2.758 2.966 -27.147 1.00 59.59 73 PHE A C 1
ATOM 565 O O . PHE A 1 73 ? -3.873 2.453 -27.185 1.00 59.59 73 PHE A O 1
ATOM 572 N N . ILE A 1 74 ? -2.234 3.432 -26.007 1.00 65.12 74 ILE A N 1
ATOM 573 C CA . ILE A 1 74 ? -2.975 3.429 -24.733 1.00 65.12 74 ILE A CA 1
ATOM 574 C C . ILE A 1 74 ? -4.002 4.570 -24.700 1.00 65.12 74 ILE A C 1
ATOM 576 O O . ILE A 1 74 ? -5.101 4.393 -24.182 1.00 65.12 74 ILE A O 1
ATOM 580 N N . LYS A 1 75 ? -3.670 5.727 -25.286 1.00 55.56 75 LYS A N 1
ATOM 581 C CA . LYS A 1 75 ? -4.528 6.918 -25.271 1.00 55.56 75 LYS A CA 1
ATO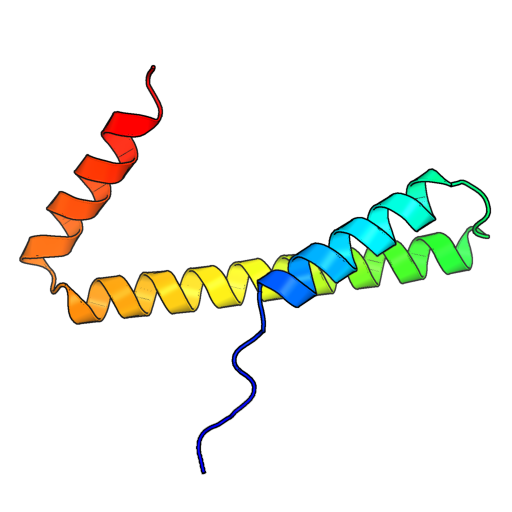M 582 C C . LYS A 1 75 ? -5.745 6.812 -26.1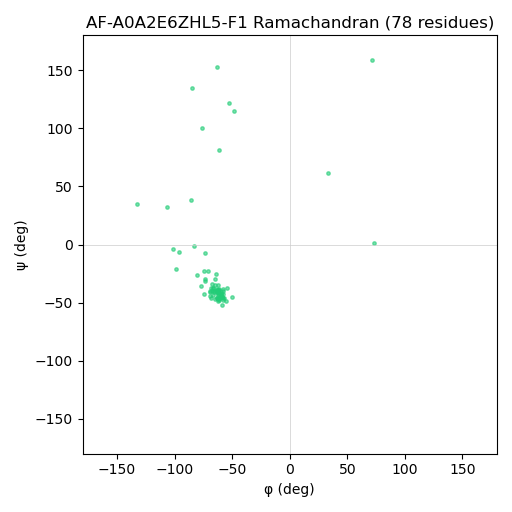93 1.00 55.56 75 LYS A C 1
ATOM 584 O O . LYS A 1 75 ? -6.791 7.358 -25.863 1.00 55.56 75 LYS A O 1
ATOM 589 N N . ASP A 1 76 ? -5.639 6.055 -27.282 1.00 53.44 76 ASP A N 1
ATOM 590 C CA . ASP A 1 76 ? -6.758 5.803 -28.201 1.00 53.44 76 ASP A CA 1
ATOM 591 C C . ASP A 1 76 ? -7.820 4.832 -27.627 1.00 53.44 76 ASP A C 1
ATOM 593 O O . ASP A 1 76 ? -8.873 4.644 -28.232 1.00 53.44 76 ASP A O 1
ATOM 597 N N . GLY A 1 77 ? -7.569 4.208 -26.466 1.00 53.56 77 GLY A N 1
ATOM 598 C CA . GLY A 1 77 ? -8.482 3.256 -25.819 1.00 53.56 77 GLY A CA 1
ATOM 599 C C . GLY A 1 77 ? -9.402 3.828 -24.730 1.00 53.56 77 GLY A C 1
ATOM 600 O O . GLY A 1 77 ? -10.248 3.088 -24.236 1.00 53.56 77 GLY A O 1
ATOM 601 N N . GLU A 1 78 ? -9.246 5.099 -24.336 1.00 52.44 78 GLU A N 1
ATOM 602 C CA . GLU A 1 78 ? -10.046 5.740 -23.267 1.00 52.44 78 GLU A CA 1
ATOM 603 C C . GLU A 1 78 ? -11.181 6.651 -23.779 1.00 52.44 78 GLU A C 1
ATOM 605 O O . GLU A 1 78 ? -11.964 7.146 -22.971 1.00 52.44 78 GLU A O 1
ATOM 610 N N . ASP A 1 79 ? -11.310 6.855 -25.096 1.00 49.72 79 ASP A N 1
ATOM 611 C CA . ASP A 1 79 ? -12.305 7.764 -25.702 1.00 49.72 79 ASP A CA 1
ATOM 612 C C . ASP A 1 79 ? -13.478 7.018 -26.387 1.00 49.72 79 ASP A C 1
ATOM 614 O O . ASP A 1 79 ? -14.030 7.458 -27.399 1.00 49.72 79 ASP A O 1
ATOM 618 N N . SER A 1 80 ? -13.876 5.848 -25.869 1.00 44.19 80 SER A N 1
ATOM 619 C CA . SER A 1 80 ? -15.083 5.118 -26.314 1.00 44.19 80 SER A CA 1
ATOM 620 C C . SER A 1 8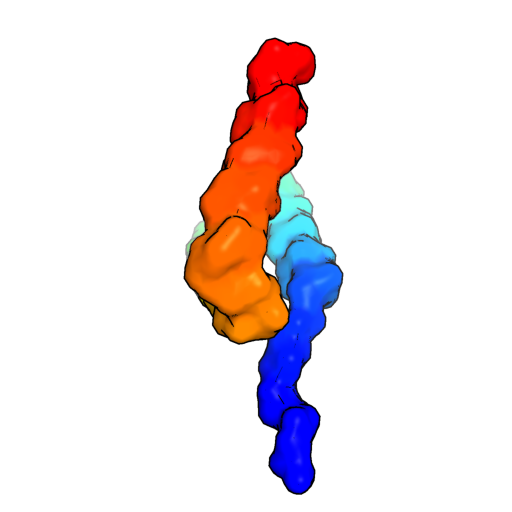0 ? -15.894 4.537 -25.164 1.00 44.19 80 SER A C 1
ATOM 622 O O . SER A 1 80 ? -15.289 3.925 -24.258 1.00 44.19 80 SER A O 1
#

Sequence (80 aa):
MDSAKKINLEKSISDLEKLVNELESGDLSLEKAIKKFEEGIKLSRKCQTALKEAEQKIEILLGDDTSEKVTSFIKDGEDS

Solvent-accessible surface area (backbone atoms only — not comparable to full-atom values): 4780 Å² total; per-residue (Å²): 142,82,82,78,70,74,76,57,55,68,59,51,52,53,54,42,53,51,50,50,54,54,61,72,65,65,82,56,53,72,72,55,44,52,52,49,51,54,50,44,53,55,50,52,52,51,48,52,51,53,50,50,54,52,50,54,52,48,44,67,74,53,36,81,86,42,4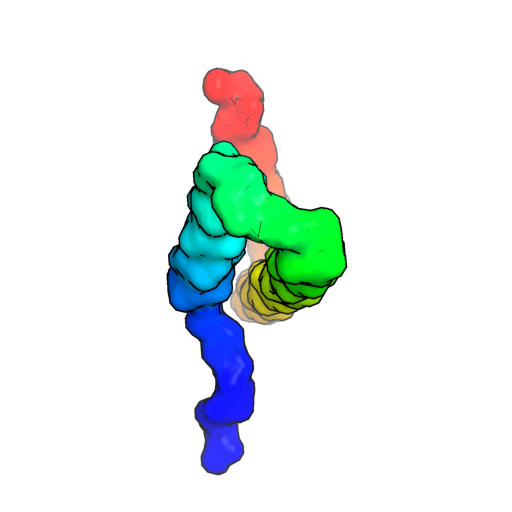1,66,54,53,56,50,62,59,58,72,67,74,83,119

Secondary structure (DSSP, 8-state):
--------HHHHHHHHHHHHHHHHT--S-HHHHHHHHHHHHHHHHHHHHHHHHHHHHHHHHH-HHHHHHHHHHHHTTS--

pLDDT: mean 78.43, std 16.83, range [34.81, 94.44]

Foldseek 3Di:
DPPPCLDPLVVLVVLLVVLVVVLVVPPDDPVRNVVSVVVNVVSVVVSVVSVVVVVVVVDVVCDPVRVVVVVVVVVVPPPD

Mean predicted aligned error: 10.11 Å

Radius of gyration: 17.83 Å; Cα contacts (8 Å, |Δi|>4): 25; chains: 1; bounding box: 39×21×48 Å

Nearest PDB structures (foldseek):
  6ff7-assembly1_w  TM=9.295E-01  e=2.264E+00  Homo sapiens
  7xnj-assembly1_A  TM=7.554E-01  e=5.578E+00  Pseudomonas aeruginosa PAO1